Protein AF-W3RGP9-F1 (afdb_monomer)

Structure (mmCIF, N/CA/C/O backbone):
data_AF-W3RGP9-F1
#
_entry.id   AF-W3RGP9-F1
#
loop_
_atom_site.group_PDB
_atom_site.id
_atom_site.type_symbol
_atom_site.label_atom_id
_atom_site.label_alt_id
_atom_site.label_comp_id
_atom_site.label_asym_id
_atom_site.label_entity_id
_atom_site.label_seq_id
_atom_site.pdbx_PDB_ins_code
_atom_site.Cartn_x
_atom_site.Cartn_y
_atom_site.Cartn_z
_atom_site.occupancy
_atom_site.B_iso_or_equiv
_atom_site.auth_seq_id
_atom_site.auth_comp_id
_atom_site.auth_asym_id
_atom_site.auth_atom_id
_atom_site.pdbx_PDB_model_num
ATOM 1 N N . MET A 1 1 ? 27.540 3.849 -34.977 1.00 49.56 1 MET A N 1
ATOM 2 C CA . MET A 1 1 ? 27.180 3.141 -33.728 1.00 49.56 1 MET A CA 1
ATOM 3 C C . MET A 1 1 ? 25.710 3.394 -33.446 1.00 49.56 1 MET A C 1
ATOM 5 O O . MET A 1 1 ? 25.315 4.551 -33.411 1.00 49.56 1 MET A O 1
ATOM 9 N N . LYS A 1 2 ? 24.893 2.344 -33.327 1.00 69.38 2 LYS A N 1
ATOM 10 C CA . LYS A 1 2 ? 23.482 2.469 -32.936 1.00 69.38 2 LYS A CA 1
ATOM 11 C C . LYS A 1 2 ? 23.465 2.479 -31.405 1.00 69.38 2 LYS A C 1
ATOM 13 O O . LYS A 1 2 ? 23.876 1.494 -30.805 1.00 69.38 2 LYS A O 1
ATOM 18 N N . ILE A 1 3 ? 23.126 3.614 -30.799 1.00 78.25 3 ILE A N 1
ATOM 19 C CA . ILE A 1 3 ? 23.030 3.737 -29.338 1.00 78.25 3 ILE A CA 1
ATOM 20 C C . ILE A 1 3 ? 21.850 2.873 -28.887 1.00 78.25 3 ILE A C 1
ATOM 22 O O . ILE A 1 3 ? 20.771 2.974 -29.473 1.00 78.25 3 ILE A O 1
ATOM 26 N N . ASP A 1 4 ? 22.064 2.011 -27.893 1.00 82.25 4 ASP A N 1
ATOM 27 C CA . ASP A 1 4 ? 20.981 1.262 -27.255 1.00 82.25 4 ASP A CA 1
ATOM 28 C C . ASP A 1 4 ? 19.990 2.259 -26.620 1.00 82.25 4 ASP A C 1
ATOM 30 O O . ASP A 1 4 ? 20.394 3.049 -25.762 1.00 82.25 4 ASP A O 1
ATOM 34 N N . PRO A 1 5 ? 18.711 2.281 -27.040 1.00 88.75 5 PRO A N 1
ATOM 35 C CA . PRO A 1 5 ? 17.734 3.218 -26.500 1.00 88.75 5 PRO A CA 1
ATOM 36 C C . PRO A 1 5 ? 17.248 2.837 -25.094 1.00 88.75 5 PRO A C 1
ATOM 38 O O . PRO A 1 5 ? 16.614 3.662 -24.431 1.00 88.75 5 PRO A O 1
ATOM 41 N N . MET A 1 6 ? 17.511 1.611 -24.626 1.00 93.62 6 MET A N 1
ATOM 42 C CA . MET A 1 6 ? 16.924 1.071 -23.399 1.00 93.62 6 MET A CA 1
ATOM 43 C C . MET A 1 6 ? 17.166 1.922 -22.148 1.00 93.62 6 MET A C 1
ATOM 45 O O . MET A 1 6 ? 16.196 2.143 -21.421 1.00 93.62 6 MET A O 1
ATOM 49 N N . PRO A 1 7 ? 18.366 2.478 -21.885 1.00 93.62 7 PRO A N 1
ATOM 50 C CA . PRO A 1 7 ? 18.571 3.331 -20.715 1.00 93.62 7 PRO A CA 1
ATOM 51 C C . PRO A 1 7 ? 17.617 4.533 -20.672 1.00 93.62 7 PRO A C 1
ATOM 53 O O . PRO A 1 7 ? 16.982 4.791 -19.650 1.00 93.62 7 PRO A O 1
ATOM 56 N N . ALA A 1 8 ? 17.446 5.234 -21.797 1.00 93.94 8 ALA A N 1
ATOM 57 C CA . ALA A 1 8 ? 16.547 6.384 -21.882 1.00 93.94 8 ALA A CA 1
ATOM 58 C C . ALA A 1 8 ? 15.072 5.970 -21.742 1.00 93.94 8 ALA A C 1
ATOM 60 O O . ALA A 1 8 ? 14.286 6.653 -21.078 1.00 93.94 8 ALA A O 1
ATOM 61 N N . LEU A 1 9 ? 14.697 4.830 -22.329 1.00 95.12 9 LEU A N 1
ATOM 62 C CA . LEU A 1 9 ? 13.337 4.301 -22.242 1.00 95.12 9 LEU A CA 1
ATOM 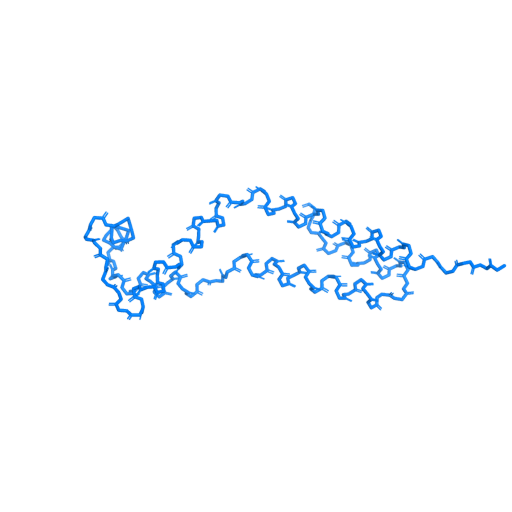63 C C . LEU A 1 9 ? 12.973 3.865 -20.816 1.00 95.12 9 LEU A C 1
ATOM 65 O O . LEU A 1 9 ? 11.870 4.176 -20.366 1.00 95.12 9 LEU A O 1
ATOM 69 N N . ARG A 1 10 ? 13.893 3.228 -20.077 1.00 96.00 10 ARG A N 1
ATOM 70 C CA . ARG A 1 10 ? 13.690 2.868 -18.662 1.00 96.00 10 ARG A CA 1
ATOM 71 C C . ARG A 1 10 ? 13.487 4.107 -17.795 1.00 96.00 10 ARG A C 1
ATOM 73 O O . ARG A 1 10 ? 12.530 4.153 -17.030 1.00 96.00 10 ARG A O 1
ATOM 80 N N . VAL A 1 11 ? 14.310 5.148 -17.968 1.00 96.25 11 VAL A N 1
ATOM 81 C CA . VAL A 1 11 ? 14.140 6.423 -17.243 1.00 96.25 11 VAL A CA 1
ATOM 82 C C . VAL A 1 11 ? 12.761 7.028 -17.515 1.00 96.25 11 VAL A C 1
ATOM 84 O O . VAL A 1 11 ? 12.052 7.402 -16.580 1.00 96.25 11 VAL A O 1
ATOM 87 N N . SER A 1 12 ? 12.343 7.079 -18.783 1.00 95.69 12 SER A N 1
ATOM 88 C CA . SER A 1 12 ? 11.020 7.594 -19.151 1.00 95.69 12 SER A CA 1
ATOM 89 C C . SER A 1 12 ? 9.881 6.770 -18.537 1.00 95.69 12 SER A C 1
ATOM 91 O O . SER A 1 12 ? 8.924 7.340 -18.012 1.00 95.69 12 SER A O 1
ATOM 93 N N . ALA A 1 13 ? 9.982 5.438 -18.557 1.00 95.25 13 ALA A N 1
ATOM 94 C CA . ALA A 1 13 ? 8.988 4.551 -17.957 1.00 95.25 13 ALA A CA 1
ATOM 95 C C . ALA A 1 13 ? 8.899 4.740 -16.433 1.00 95.25 13 ALA A C 1
ATOM 97 O O . ALA A 1 13 ? 7.797 4.885 -15.903 1.00 95.25 13 ALA A O 1
ATOM 98 N N . THR A 1 14 ? 10.039 4.837 -15.743 1.00 96.56 14 THR A N 1
ATOM 99 C CA . THR A 1 14 ? 10.112 5.108 -14.299 1.00 96.56 14 THR A CA 1
ATOM 100 C C . THR A 1 14 ? 9.416 6.416 -13.932 1.00 96.56 14 THR A C 1
ATOM 102 O O . THR A 1 14 ? 8.638 6.456 -12.978 1.00 96.56 14 THR A O 1
ATOM 105 N N . LEU A 1 15 ? 9.635 7.485 -14.707 1.00 96.56 15 LEU A N 1
ATOM 106 C CA . LEU A 1 15 ? 8.958 8.766 -14.484 1.00 96.56 15 LEU A CA 1
ATOM 107 C C . LEU A 1 15 ? 7.436 8.643 -14.621 1.00 96.56 15 LEU A C 1
ATOM 109 O O . LEU A 1 15 ? 6.713 9.197 -13.796 1.00 96.56 15 LEU A O 1
ATOM 113 N N . LYS A 1 16 ? 6.944 7.889 -15.613 1.00 95.44 16 LYS A N 1
ATOM 114 C CA . LYS A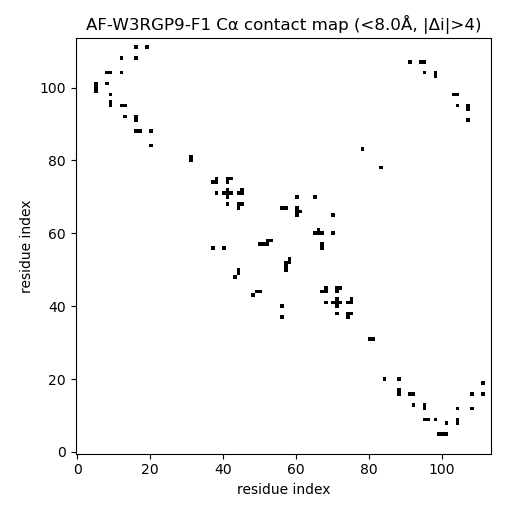 1 16 ? 5.502 7.661 -15.810 1.00 95.44 16 LYS A CA 1
ATOM 115 C C . LYS A 1 16 ? 4.873 6.885 -14.654 1.00 95.44 16 LYS A C 1
ATOM 117 O O . LYS A 1 16 ? 3.832 7.307 -14.160 1.00 95.44 16 LYS A O 1
ATOM 122 N N . ILE A 1 17 ? 5.512 5.800 -14.199 1.00 94.19 17 ILE A N 1
ATOM 123 C CA . ILE A 1 17 ? 5.059 5.042 -13.020 1.00 94.19 17 ILE A CA 1
ATOM 124 C C . ILE A 1 17 ? 4.995 5.969 -11.804 1.00 94.19 17 ILE A C 1
ATOM 126 O O . ILE A 1 17 ? 3.950 6.088 -11.172 1.00 94.19 17 ILE A O 1
ATOM 130 N N . ASN A 1 18 ? 6.081 6.680 -11.496 1.00 95.38 18 ASN A N 1
ATOM 131 C CA . ASN A 1 18 ? 6.116 7.552 -10.323 1.00 95.38 18 ASN A CA 1
ATOM 132 C C . ASN A 1 18 ? 5.057 8.661 -10.393 1.00 95.38 18 ASN A C 1
ATOM 134 O O . ASN A 1 18 ? 4.396 8.929 -9.394 1.00 95.38 18 ASN A O 1
ATOM 138 N N . ALA A 1 19 ? 4.858 9.277 -11.561 1.00 95.19 19 ALA A N 1
ATOM 139 C CA . ALA A 1 19 ? 3.837 10.303 -11.745 1.00 95.19 19 ALA A CA 1
ATOM 140 C C . ALA A 1 19 ? 2.421 9.767 -11.480 1.00 95.19 19 ALA A C 1
ATOM 142 O O . ALA A 1 19 ? 1.647 10.419 -10.777 1.00 95.19 19 ALA A O 1
ATOM 143 N N . ASP A 1 20 ? 2.091 8.577 -11.987 1.00 94.94 20 ASP A N 1
ATOM 144 C CA . ASP A 1 20 ? 0.771 7.977 -11.780 1.00 94.94 20 ASP A CA 1
ATOM 145 C C . ASP A 1 20 ? 0.514 7.631 -10.305 1.00 94.94 20 ASP A C 1
ATOM 147 O O . ASP A 1 20 ? -0.522 7.995 -9.748 1.00 94.94 20 ASP A O 1
ATOM 151 N N . PHE A 1 21 ? 1.483 7.006 -9.632 1.00 93.62 21 PHE A N 1
ATOM 152 C CA . PHE A 1 21 ? 1.353 6.673 -8.212 1.00 93.62 21 PHE A CA 1
ATOM 153 C C . PHE A 1 21 ? 1.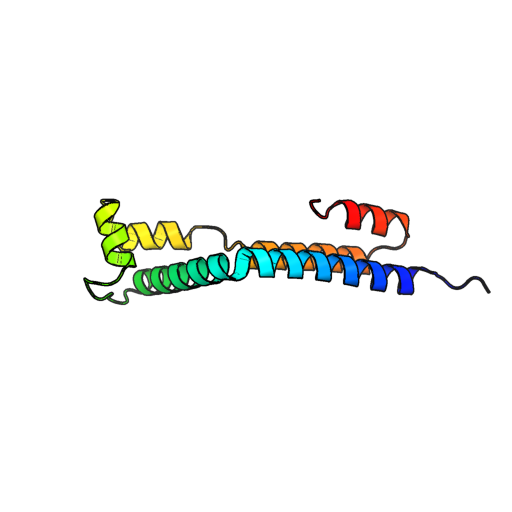286 7.918 -7.319 1.00 93.62 21 PHE A C 1
ATOM 155 O O . PHE A 1 21 ? 0.485 7.949 -6.383 1.00 93.62 21 PHE A O 1
ATOM 162 N N . ASN A 1 22 ? 2.054 8.966 -7.631 1.00 93.06 22 ASN A N 1
ATOM 163 C CA . ASN A 1 22 ? 1.997 10.237 -6.907 1.00 93.06 22 ASN A CA 1
ATOM 164 C C . ASN A 1 22 ? 0.639 10.926 -7.067 1.00 93.06 22 ASN A C 1
ATOM 166 O O . ASN A 1 22 ? 0.102 11.449 -6.091 1.00 93.06 22 ASN A O 1
ATOM 170 N N . ARG A 1 23 ? 0.063 10.899 -8.274 1.00 93.62 23 ARG A N 1
ATOM 171 C CA . ARG A 1 23 ? -1.281 11.426 -8.532 1.00 93.62 23 ARG A CA 1
ATOM 172 C C . ARG A 1 23 ? -2.338 10.678 -7.717 1.00 93.62 23 ARG A C 1
ATOM 174 O O . ARG A 1 23 ? -3.136 11.303 -7.033 1.00 93.62 23 ARG A O 1
ATOM 181 N N . ARG A 1 24 ? -2.316 9.344 -7.712 1.00 90.19 24 ARG A N 1
ATOM 182 C CA . ARG A 1 24 ? -3.254 8.552 -6.892 1.00 90.19 24 ARG A CA 1
ATOM 183 C C . ARG A 1 24 ? -3.100 8.847 -5.404 1.00 90.19 24 ARG A C 1
ATOM 185 O O . ARG A 1 24 ? -4.091 8.990 -4.697 1.00 90.19 24 ARG A O 1
ATOM 192 N N . ALA A 1 25 ? -1.859 8.941 -4.928 1.00 89.19 25 ALA A N 1
ATOM 193 C CA . ALA A 1 25 ? -1.583 9.241 -3.530 1.00 89.19 25 ALA A CA 1
ATOM 194 C C . ALA A 1 25 ? -2.101 10.631 -3.126 1.00 89.19 25 ALA A C 1
ATOM 196 O O . ALA A 1 25 ? -2.604 10.791 -2.015 1.00 89.19 25 ALA A O 1
ATOM 197 N N . SER A 1 26 ? -2.025 11.630 -4.014 1.00 90.69 26 SER A N 1
ATOM 198 C CA . SER A 1 26 ? -2.581 12.957 -3.731 1.00 90.69 26 SER A CA 1
ATOM 199 C C . SER A 1 26 ? -4.113 12.957 -3.719 1.00 90.69 26 SER A C 1
ATOM 201 O O . SER A 1 26 ? -4.707 13.605 -2.859 1.00 90.69 26 SER A O 1
ATOM 203 N N . GLU A 1 27 ? -4.758 12.172 -4.588 1.00 90.31 27 GLU A N 1
ATOM 204 C CA . GLU A 1 27 ? -6.218 11.995 -4.623 1.00 90.31 27 GLU A CA 1
ATOM 205 C C . GLU A 1 27 ? -6.769 11.324 -3.348 1.00 90.31 27 GLU A C 1
ATOM 207 O O . GLU A 1 27 ? -7.895 11.609 -2.929 1.00 90.31 27 GLU A O 1
ATOM 212 N N . THR A 1 28 ? -5.988 10.454 -2.694 1.00 88.31 28 THR A N 1
ATOM 213 C CA . THR A 1 28 ? -6.416 9.712 -1.492 1.00 88.31 28 THR A CA 1
ATOM 214 C C . THR A 1 28 ? -5.829 10.226 -0.179 1.00 88.31 28 THR A C 1
ATOM 216 O O . THR A 1 28 ? -6.174 9.692 0.874 1.00 88.31 28 THR A O 1
ATOM 219 N N . LEU A 1 29 ? -5.014 11.286 -0.190 1.00 87.94 29 LEU A N 1
ATOM 220 C CA . LEU A 1 29 ? -4.188 11.709 0.951 1.00 87.94 29 LEU A CA 1
ATOM 221 C C . LEU A 1 29 ? -4.959 11.852 2.277 1.00 87.94 29 LEU A C 1
ATOM 223 O O . LEU A 1 29 ? -4.536 11.343 3.316 1.00 87.94 29 LEU A O 1
ATOM 227 N N . HIS A 1 30 ? -6.116 12.521 2.258 1.00 87.69 30 HIS A N 1
ATOM 228 C CA . HIS A 1 30 ? -6.931 12.706 3.464 1.00 87.69 30 HIS A CA 1
ATOM 229 C C . HIS A 1 30 ? -7.507 11.389 3.998 1.00 87.69 30 HIS A C 1
ATOM 231 O O . HIS A 1 30 ? -7.576 11.192 5.214 1.00 87.69 30 HIS A O 1
ATOM 237 N N . ARG A 1 31 ? -7.912 10.486 3.095 1.00 88.25 31 ARG A N 1
ATOM 238 C CA . ARG A 1 31 ? -8.449 9.165 3.449 1.00 88.25 31 ARG A CA 1
ATOM 239 C C . ARG A 1 31 ? -7.351 8.282 4.022 1.00 88.25 31 ARG A C 1
ATOM 241 O O . ARG A 1 31 ? -7.552 7.690 5.076 1.00 88.25 31 ARG A O 1
ATOM 248 N N . ASP A 1 32 ? -6.187 8.278 3.386 1.00 88.62 32 ASP A N 1
ATOM 249 C CA . ASP A 1 32 ? -5.008 7.524 3.809 1.00 88.62 32 ASP A CA 1
ATOM 250 C C . ASP A 1 32 ? -4.584 7.922 5.228 1.00 88.62 32 ASP A C 1
ATOM 252 O O . ASP A 1 32 ? -4.403 7.073 6.098 1.00 88.62 32 ASP A O 1
ATOM 256 N N . HIS A 1 33 ? -4.533 9.223 5.512 1.00 88.44 33 HIS A N 1
ATOM 257 C CA . HIS A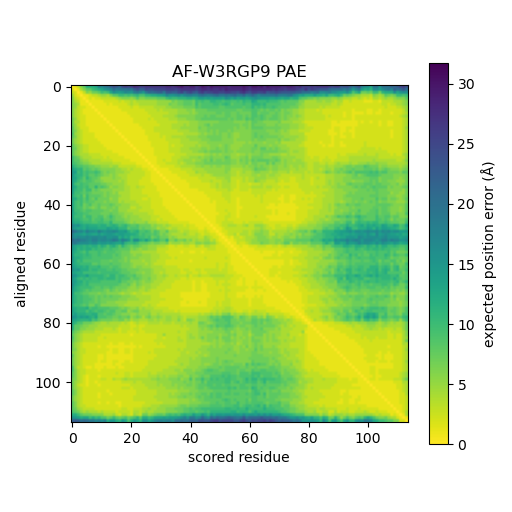 1 33 ? -4.214 9.718 6.847 1.00 88.44 33 HIS A CA 1
ATOM 258 C C . HIS A 1 33 ? -5.287 9.364 7.894 1.00 88.44 33 HIS A C 1
ATOM 260 O O . HIS A 1 33 ? -4.953 8.999 9.023 1.00 88.44 33 HIS A O 1
ATOM 266 N N . ALA A 1 34 ? -6.575 9.423 7.537 1.00 89.62 34 ALA A N 1
ATOM 267 C CA . ALA A 1 34 ? -7.655 9.002 8.429 1.00 89.62 34 ALA A CA 1
ATOM 268 C C . ALA A 1 34 ? -7.601 7.493 8.729 1.00 89.62 34 ALA A C 1
ATOM 270 O O . ALA A 1 34 ? -7.759 7.090 9.884 1.00 89.62 34 ALA A O 1
ATOM 271 N N . TYR A 1 35 ? -7.340 6.661 7.716 1.00 90.19 35 TYR A N 1
ATOM 272 C CA . TYR A 1 35 ? -7.183 5.218 7.885 1.00 90.19 35 TYR A CA 1
ATOM 273 C C . TYR A 1 35 ? -5.955 4.868 8.719 1.00 90.19 35 TYR A C 1
ATOM 275 O O . TYR A 1 35 ? -6.079 4.055 9.635 1.00 90.19 35 TYR A O 1
ATOM 283 N N . ARG A 1 36 ? -4.817 5.530 8.479 1.00 90.94 36 ARG A N 1
ATOM 284 C CA . ARG A 1 36 ? -3.601 5.355 9.280 1.00 90.94 36 ARG A CA 1
ATOM 285 C C . ARG A 1 36 ? -3.856 5.669 10.751 1.00 90.94 36 ARG A C 1
ATOM 287 O O . ARG A 1 36 ? -3.646 4.801 11.588 1.00 90.94 36 ARG A O 1
ATOM 294 N N . ARG A 1 37 ? -4.416 6.843 11.067 1.00 91.81 37 ARG A N 1
ATOM 295 C CA . ARG A 1 37 ? -4.766 7.205 12.455 1.00 91.81 37 ARG A CA 1
ATOM 296 C C . ARG A 1 37 ? -5.705 6.192 13.100 1.00 91.81 37 ARG A C 1
ATOM 298 O O . ARG A 1 37 ? -5.528 5.808 14.251 1.00 91.81 37 ARG A O 1
ATOM 305 N N . LYS A 1 38 ? -6.715 5.733 12.360 1.00 93.38 38 LYS A N 1
ATOM 306 C CA . LYS A 1 38 ? -7.663 4.735 12.863 1.00 93.38 38 LYS A CA 1
ATOM 307 C C . LYS A 1 38 ? -6.985 3.391 13.151 1.00 93.38 38 LYS A C 1
ATOM 309 O O . LYS A 1 38 ? -7.330 2.743 14.135 1.00 93.38 38 LYS A O 1
ATOM 314 N N . ARG A 1 39 ? -6.024 2.986 12.320 1.00 93.75 39 ARG A N 1
ATOM 315 C CA . ARG A 1 39 ? -5.203 1.785 12.518 1.00 93.75 39 ARG A CA 1
ATOM 316 C C . ARG A 1 39 ? -4.238 1.929 13.691 1.00 93.75 39 ARG A C 1
ATOM 318 O O . ARG A 1 39 ? -4.117 0.994 14.470 1.00 93.75 39 ARG A O 1
ATOM 325 N N . GLU A 1 40 ? -3.609 3.088 13.863 1.00 93.38 40 GLU A N 1
ATOM 326 C CA . GLU A 1 40 ? -2.759 3.390 15.023 1.00 93.38 40 GLU A CA 1
ATOM 327 C C . GLU A 1 40 ? -3.539 3.234 16.333 1.00 93.38 40 GLU A C 1
ATOM 329 O O . GLU A 1 40 ? -3.087 2.534 17.238 1.00 93.38 40 GLU A O 1
ATOM 334 N N . VAL A 1 41 ? -4.749 3.800 16.395 1.00 95.38 41 VAL A N 1
ATOM 335 C CA . VAL A 1 41 ? -5.654 3.651 17.545 1.00 95.38 41 VAL A CA 1
ATOM 336 C C . VAL A 1 41 ? -6.064 2.192 17.749 1.00 95.38 41 VAL A C 1
ATOM 338 O O . VAL A 1 41 ? -6.037 1.705 18.874 1.00 95.38 41 VAL A O 1
ATOM 341 N N . ALA A 1 42 ? -6.423 1.473 16.682 1.00 95.69 42 ALA A N 1
ATOM 342 C CA . ALA A 1 42 ? -6.752 0.052 16.780 1.00 95.69 42 ALA A CA 1
ATOM 343 C C . ALA A 1 42 ? -5.577 -0.760 17.354 1.00 95.69 42 ALA A C 1
ATOM 345 O O . ALA A 1 42 ? -5.755 -1.550 18.276 1.00 95.69 42 ALA A O 1
ATOM 346 N N . ASN A 1 43 ? -4.358 -0.511 16.876 1.00 94.81 43 ASN A N 1
ATOM 347 C CA . ASN A 1 43 ? -3.159 -1.176 17.376 1.00 94.81 43 ASN A CA 1
ATOM 348 C C . ASN A 1 43 ? -2.869 -0.826 18.845 1.00 94.81 43 ASN A C 1
ATOM 350 O O . ASN A 1 43 ? -2.434 -1.699 19.589 1.00 94.81 43 ASN A O 1
ATOM 354 N N . ALA A 1 44 ? -3.131 0.412 19.276 1.00 95.06 44 ALA A N 1
ATOM 355 C CA . ALA A 1 44 ? -3.033 0.814 20.681 1.00 95.06 44 ALA A CA 1
ATOM 356 C C . ALA A 1 44 ? -4.002 0.013 21.568 1.00 95.06 44 ALA A C 1
ATOM 358 O O . ALA A 1 44 ? -3.585 -0.580 22.562 1.00 95.06 44 ALA A O 1
ATOM 359 N N . VAL A 1 45 ? -5.268 -0.108 21.155 1.00 95.69 45 VAL A N 1
ATOM 360 C CA . VAL A 1 45 ? -6.270 -0.928 21.861 1.00 95.69 45 VAL A CA 1
ATOM 361 C C . VAL A 1 45 ? -5.838 -2.394 21.941 1.00 95.69 45 VAL A C 1
ATOM 363 O O . VAL A 1 45 ? -5.949 -3.003 23.001 1.00 95.69 45 VAL A O 1
ATOM 366 N N . LEU A 1 46 ? -5.297 -2.963 20.857 1.00 96.00 46 LEU A N 1
ATOM 367 C CA . LEU A 1 46 ? -4.804 -4.349 20.846 1.00 96.00 46 LEU A CA 1
ATOM 368 C C . LEU A 1 46 ? -3.592 -4.567 21.764 1.00 96.00 46 LEU A C 1
ATOM 370 O O . LEU A 1 46 ? -3.396 -5.676 22.255 1.00 96.00 46 LEU A O 1
ATOM 374 N N . ARG A 1 47 ? -2.799 -3.523 22.033 1.00 96.31 47 ARG A N 1
ATOM 375 C CA . ARG A 1 47 ? -1.730 -3.547 23.047 1.00 96.31 47 ARG A CA 1
ATOM 376 C C . ARG A 1 47 ? -2.244 -3.363 24.479 1.00 96.31 47 ARG A C 1
ATOM 378 O O . ARG A 1 47 ? -1.446 -3.408 25.410 1.00 96.31 47 ARG A O 1
ATOM 385 N N . GLY A 1 48 ? -3.549 -3.164 24.666 1.00 92.62 48 GLY A N 1
ATOM 386 C CA . GLY A 1 48 ? -4.167 -2.928 25.969 1.00 92.62 48 GLY A CA 1
ATOM 387 C C . GLY A 1 48 ? -4.138 -1.467 26.421 1.00 92.62 48 GLY A C 1
ATOM 388 O O . GLY A 1 48 ? -4.401 -1.196 27.592 1.00 92.62 48 GLY A O 1
ATOM 389 N N . GLU A 1 49 ? -3.827 -0.519 25.531 1.00 93.62 49 GLU A N 1
ATOM 390 C CA . GLU A 1 49 ? -3.908 0.905 25.859 1.00 93.62 49 GLU A CA 1
ATOM 391 C C . GLU A 1 49 ? -5.371 1.315 26.066 1.00 93.62 49 GLU A C 1
ATOM 393 O O . GLU A 1 49 ? -6.257 0.982 25.272 1.00 93.62 49 GLU A O 1
ATOM 398 N N . GLN A 1 50 ? -5.632 2.050 27.149 1.00 88.94 50 GLN A N 1
ATOM 399 C CA . GLN A 1 50 ? -6.973 2.544 27.434 1.00 88.94 50 GLN A CA 1
ATOM 400 C C . GLN A 1 50 ? -7.284 3.775 26.590 1.00 88.94 50 GLN A C 1
ATOM 402 O O . GLN A 1 50 ? -6.488 4.708 26.491 1.00 88.94 50 GLN A O 1
ATOM 407 N N . LEU A 1 51 ? -8.479 3.784 26.005 1.00 89.62 51 LEU A N 1
ATOM 408 C CA . LEU A 1 51 ? -9.020 4.957 25.337 1.00 89.62 51 LEU A CA 1
ATOM 409 C C . LEU A 1 51 ? -9.937 5.717 26.287 1.00 89.62 51 LEU A C 1
ATOM 411 O O . LEU A 1 51 ? -10.733 5.122 27.012 1.00 89.62 51 LEU A O 1
ATOM 415 N N . GLU A 1 52 ? -9.882 7.042 26.202 1.00 88.50 52 GLU A N 1
ATOM 416 C CA . GLU A 1 52 ? -10.876 7.912 26.821 1.00 88.50 52 GLU A CA 1
ATOM 417 C C . GLU A 1 52 ? -12.297 7.514 26.371 1.00 88.50 52 GLU A C 1
ATOM 419 O O . GLU A 1 52 ? -12.514 7.306 25.171 1.00 88.50 52 GLU A O 1
ATOM 424 N N . PRO A 1 53 ? -13.306 7.489 27.262 1.00 76.88 53 PRO A N 1
ATOM 425 C CA . PRO A 1 53 ? -14.677 7.114 26.894 1.00 76.88 53 PRO A CA 1
ATOM 426 C C . PRO A 1 53 ? -15.272 7.963 25.760 1.00 76.88 53 PRO A C 1
ATOM 428 O O . PRO A 1 53 ? -16.087 7.496 24.970 1.00 76.88 53 PRO A O 1
ATOM 431 N N . LYS A 1 54 ? -14.839 9.225 25.640 1.00 88.00 54 LYS A N 1
ATOM 432 C CA . LYS A 1 54 ? -15.290 10.158 24.590 1.00 88.00 54 LYS A CA 1
ATOM 433 C C . LYS A 1 54 ? -14.528 10.010 23.268 1.00 88.00 54 LYS A C 1
ATOM 435 O O . LYS A 1 54 ? -14.812 10.744 22.317 1.00 88.00 54 LYS A O 1
ATOM 440 N N . HIS A 1 55 ? -13.562 9.097 23.187 1.00 93.75 55 HIS A N 1
ATOM 441 C CA . HIS A 1 55 ? -12.771 8.886 21.985 1.00 93.75 55 HIS A CA 1
ATOM 442 C C . HIS A 1 55 ? -13.661 8.414 20.824 1.00 93.75 55 HIS A C 1
ATOM 444 O O . HIS A 1 55 ? -14.532 7.559 20.983 1.00 93.75 55 HIS A O 1
ATOM 450 N N . ALA A 1 56 ? -13.443 8.955 19.621 1.00 93.31 56 ALA A N 1
ATOM 451 C CA . ALA A 1 56 ? -14.287 8.660 18.458 1.00 93.31 56 ALA A CA 1
ATOM 452 C C . ALA A 1 56 ? -14.336 7.159 18.111 1.00 93.31 56 ALA A C 1
ATOM 454 O O . ALA A 1 56 ? -15.380 6.662 17.704 1.00 93.31 56 ALA A O 1
ATOM 455 N N . PHE A 1 57 ? -13.232 6.440 18.333 1.00 94.56 57 PHE A N 1
ATOM 456 C CA . PHE A 1 57 ? -13.146 4.991 18.125 1.00 94.56 57 PHE A CA 1
ATOM 457 C C . PHE A 1 57 ? -14.019 4.190 19.107 1.00 94.56 57 PHE A C 1
ATOM 459 O O . PHE A 1 57 ? -14.635 3.208 18.708 1.00 94.56 57 PHE A O 1
ATOM 466 N N . ALA A 1 58 ? -14.127 4.637 20.365 1.00 93.62 58 ALA A N 1
ATOM 467 C CA . ALA A 1 58 ? -14.989 4.007 21.367 1.00 93.62 58 ALA A CA 1
ATOM 468 C C . ALA A 1 58 ? -16.471 4.187 21.029 1.00 93.62 58 ALA A C 1
ATOM 470 O O . ALA A 1 58 ? -17.218 3.211 21.006 1.00 93.62 58 ALA A O 1
ATOM 471 N N . ARG A 1 59 ? -16.864 5.403 20.632 1.00 93.94 59 ARG A N 1
ATOM 472 C CA . ARG A 1 59 ? -18.224 5.671 20.138 1.00 93.94 59 ARG A CA 1
ATOM 473 C C . ARG A 1 59 ? -18.565 4.847 18.901 1.00 93.94 59 ARG A C 1
ATOM 475 O O . ARG A 1 59 ? -19.699 4.421 18.733 1.00 93.94 59 ARG A O 1
ATOM 482 N N . GLU A 1 60 ? -17.598 4.619 18.015 1.00 94.62 60 GLU A N 1
ATOM 483 C CA . GLU A 1 60 ? -17.817 3.773 16.844 1.00 94.62 60 GLU A CA 1
ATOM 484 C C . GLU A 1 60 ? -18.073 2.307 17.215 1.00 94.62 60 GLU A C 1
ATOM 486 O O . GLU A 1 60 ? -18.941 1.685 16.606 1.00 94.62 60 GLU A O 1
ATOM 491 N N . ALA A 1 61 ? -17.355 1.764 18.201 1.00 94.62 61 ALA A N 1
ATOM 492 C CA . ALA A 1 61 ? -17.598 0.409 18.697 1.00 94.62 61 ALA A CA 1
ATOM 493 C C . ALA A 1 61 ? -19.005 0.290 19.308 1.00 94.62 61 ALA A C 1
ATOM 495 O O . ALA A 1 61 ? -19.754 -0.617 18.948 1.00 94.62 61 ALA A O 1
ATOM 496 N N . GLU A 1 62 ? -19.398 1.273 20.123 1.00 94.19 62 GLU A N 1
ATOM 497 C CA . GLU A 1 62 ? -20.732 1.370 20.726 1.00 94.19 62 GLU A CA 1
ATOM 498 C C . GLU A 1 62 ? -21.845 1.438 19.668 1.00 94.19 62 GLU A C 1
ATOM 500 O O . GLU A 1 62 ? -22.766 0.626 19.693 1.00 94.19 62 GLU A O 1
ATOM 505 N N . MET A 1 63 ? -21.729 2.329 18.676 1.00 94.94 63 MET A N 1
ATOM 506 C CA . MET A 1 63 ? -22.703 2.443 17.578 1.00 94.94 63 MET A CA 1
ATOM 507 C C . MET A 1 63 ? -22.834 1.156 16.754 1.00 94.94 63 MET A C 1
ATOM 509 O O . MET A 1 63 ? -23.882 0.902 16.164 1.00 94.94 63 MET A O 1
ATOM 513 N N . ARG A 1 64 ? -21.764 0.359 16.675 1.00 95.06 64 ARG A N 1
ATOM 514 C CA . ARG A 1 64 ? -21.741 -0.929 15.970 1.00 95.06 64 ARG A CA 1
ATOM 515 C C . ARG A 1 64 ? -22.162 -2.105 16.854 1.00 95.06 64 ARG A C 1
ATOM 517 O O . ARG A 1 64 ? -22.262 -3.211 16.333 1.00 95.06 64 ARG A O 1
ATOM 524 N N . GLY A 1 65 ? -22.384 -1.893 18.153 1.00 96.25 65 GLY A N 1
ATOM 525 C CA . GLY A 1 65 ? -22.727 -2.950 19.106 1.00 96.25 65 GLY A CA 1
ATOM 526 C C . GLY A 1 65 ? -21.622 -3.994 19.301 1.00 96.25 65 GLY A C 1
ATOM 527 O O . GLY A 1 65 ? -21.928 -5.151 19.571 1.00 96.25 65 GLY A O 1
ATOM 528 N N . VAL A 1 66 ? -20.352 -3.613 19.132 1.00 96.56 66 VAL A N 1
ATOM 529 C CA . VAL A 1 66 ? -19.187 -4.506 19.285 1.00 96.56 66 VAL A CA 1
ATOM 530 C C . VAL A 1 66 ? -18.254 -4.001 20.379 1.00 96.56 66 VAL A C 1
ATOM 532 O O . VAL A 1 66 ? -18.301 -2.828 20.756 1.00 96.56 66 VAL A O 1
ATOM 535 N N . THR A 1 67 ? -17.369 -4.862 20.884 1.00 95.25 67 THR A N 1
ATOM 536 C CA . THR A 1 67 ? -16.357 -4.411 21.844 1.00 95.25 67 THR A CA 1
ATOM 537 C C . THR A 1 67 ? -15.284 -3.561 21.157 1.00 95.25 67 THR A C 1
ATOM 539 O O . THR A 1 67 ? -15.057 -3.640 19.945 1.00 95.25 67 THR A O 1
ATOM 542 N N . LEU A 1 68 ? -14.576 -2.751 21.950 1.00 94.69 68 LEU A N 1
ATOM 543 C CA . LEU A 1 68 ? -13.404 -2.002 21.487 1.00 94.69 68 LEU A CA 1
ATOM 544 C C . LEU A 1 68 ? -12.340 -2.917 20.864 1.00 94.69 68 LEU A C 1
ATOM 546 O O . LEU A 1 68 ? -11.753 -2.563 19.842 1.00 94.69 68 LEU A O 1
ATOM 550 N N . ILE A 1 69 ? -12.120 -4.088 21.467 1.00 95.88 69 ILE A N 1
ATOM 551 C CA . ILE A 1 69 ? -11.142 -5.080 21.010 1.00 95.88 69 ILE A CA 1
ATOM 552 C C . ILE A 1 69 ? -11.581 -5.683 19.672 1.00 95.88 69 ILE A C 1
ATOM 554 O O . ILE A 1 69 ? -10.765 -5.766 18.755 1.00 95.88 69 ILE A O 1
ATOM 558 N N . ASP A 1 70 ? -12.864 -6.018 19.512 1.00 96.62 70 ASP A N 1
ATOM 559 C CA . ASP A 1 70 ? -13.386 -6.566 18.254 1.00 96.62 70 ASP A CA 1
ATOM 560 C C . ASP A 1 70 ? -13.265 -5.555 17.111 1.00 96.62 70 ASP A C 1
ATOM 562 O O . ASP A 1 70 ? -12.797 -5.888 16.019 1.00 96.62 70 ASP A O 1
ATOM 566 N N . LEU A 1 71 ? -13.626 -4.289 17.357 1.00 96.31 71 LEU A N 1
ATOM 567 C CA . LEU A 1 71 ? -13.456 -3.236 16.355 1.00 96.31 71 LEU A CA 1
ATOM 568 C C . LEU A 1 71 ? -11.977 -3.044 15.998 1.00 96.31 71 LEU A C 1
ATOM 570 O O . LEU A 1 71 ? -11.647 -2.874 14.822 1.00 96.31 71 LEU A O 1
ATOM 574 N N . ALA A 1 72 ? -11.089 -3.077 16.992 1.00 96.19 72 ALA A N 1
ATOM 575 C CA . ALA A 1 72 ? -9.654 -2.965 16.779 1.00 96.19 72 ALA A CA 1
ATOM 576 C C . ALA A 1 72 ? -9.108 -4.121 15.932 1.00 96.19 72 ALA A C 1
ATOM 578 O O . ALA A 1 72 ? -8.398 -3.868 14.958 1.00 96.19 72 ALA A O 1
ATOM 579 N N . ALA A 1 73 ? -9.514 -5.360 16.213 1.00 96.12 73 ALA A N 1
ATOM 580 C CA . ALA A 1 73 ? -9.155 -6.529 15.415 1.00 96.12 73 ALA A CA 1
A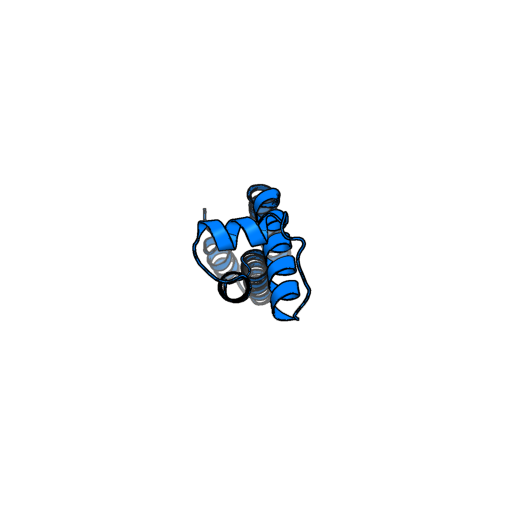TOM 581 C C . ALA A 1 73 ? -9.650 -6.403 13.965 1.00 96.12 73 ALA A C 1
ATOM 583 O O . ALA A 1 73 ? -8.877 -6.611 13.031 1.00 96.12 73 ALA A O 1
ATOM 584 N N . ILE A 1 74 ? -10.898 -5.966 13.754 1.00 95.06 74 ILE A N 1
ATOM 585 C CA . ILE A 1 74 ? -11.459 -5.734 12.411 1.00 95.06 74 ILE A CA 1
ATOM 586 C C . ILE A 1 74 ? -10.663 -4.668 11.652 1.00 95.06 74 ILE A C 1
ATOM 588 O O . ILE A 1 74 ? -10.426 -4.802 10.453 1.00 95.06 74 ILE A O 1
ATOM 592 N N . VAL A 1 75 ? -10.277 -3.577 12.314 1.00 94.25 75 VAL A N 1
ATOM 593 C CA . VAL A 1 75 ? -9.516 -2.491 11.681 1.00 94.25 75 VAL A CA 1
ATOM 594 C C . VAL A 1 75 ? -8.083 -2.920 11.372 1.00 94.25 75 VAL A C 1
ATOM 596 O O . VAL A 1 75 ? -7.587 -2.600 10.288 1.00 94.25 75 VAL A O 1
ATOM 599 N N . ALA A 1 76 ? -7.431 -3.638 12.287 1.00 92.19 76 ALA A N 1
ATOM 600 C CA . ALA A 1 76 ? -6.068 -4.133 12.120 1.00 92.19 76 ALA A CA 1
ATOM 601 C C . ALA A 1 76 ? -5.977 -5.209 11.026 1.00 92.19 76 ALA A C 1
ATOM 603 O O . ALA A 1 76 ? -5.030 -5.197 10.247 1.00 92.19 76 ALA A O 1
ATOM 604 N N . ALA A 1 77 ? -6.995 -6.067 10.899 1.00 91.38 77 ALA A N 1
ATOM 605 C CA . ALA A 1 77 ? -7.049 -7.129 9.893 1.00 91.38 77 ALA A CA 1
ATOM 606 C C . ALA A 1 77 ? -7.237 -6.627 8.451 1.00 91.38 77 ALA A C 1
ATOM 608 O O . ALA A 1 77 ? -7.030 -7.385 7.506 1.00 91.38 77 ALA A O 1
ATOM 609 N N . LYS A 1 78 ? -7.647 -5.367 8.248 1.00 87.19 78 LYS A 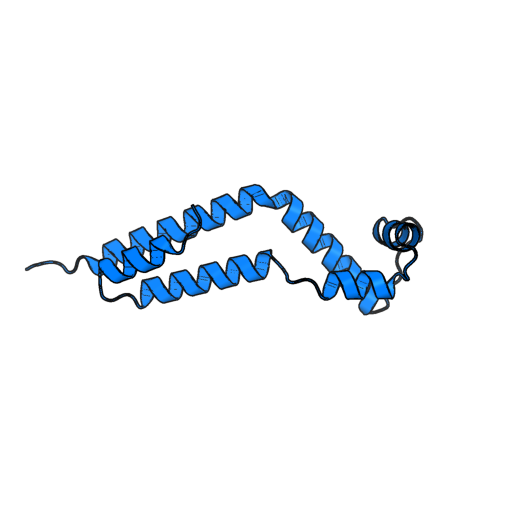N 1
ATOM 610 C CA . LYS A 1 78 ? -7.758 -4.813 6.891 1.00 87.19 78 LYS A CA 1
ATOM 611 C C . LYS A 1 78 ? -6.376 -4.756 6.219 1.00 87.19 78 LYS A C 1
ATOM 613 O O . LYS A 1 78 ? -5.371 -4.575 6.907 1.00 87.19 78 LYS A O 1
ATOM 618 N N . PRO A 1 79 ? -6.284 -4.854 4.894 1.00 82.50 79 PRO A N 1
ATOM 619 C CA . PRO A 1 79 ? -5.038 -4.531 4.220 1.00 82.50 79 PRO A CA 1
ATOM 620 C C . PRO A 1 79 ? -4.712 -3.039 4.361 1.00 82.50 79 PRO A C 1
ATOM 622 O O . PRO A 1 79 ? -5.620 -2.203 4.433 1.00 82.50 79 PRO A O 1
ATOM 625 N N . ASP A 1 80 ? -3.423 -2.704 4.442 1.00 85.69 80 ASP A N 1
ATOM 626 C CA . ASP A 1 80 ? -2.988 -1.310 4.375 1.00 85.69 80 ASP A CA 1
ATOM 627 C C . ASP A 1 80 ? -2.869 -0.900 2.905 1.00 85.69 80 ASP A C 1
ATOM 629 O O . ASP A 1 80 ? -1.909 -1.242 2.219 1.00 85.69 80 ASP A O 1
ATOM 633 N N . ALA A 1 81 ? -3.869 -0.166 2.417 1.00 84.31 81 ALA A N 1
ATOM 634 C CA . ALA A 1 81 ? -3.926 0.276 1.027 1.00 84.31 81 ALA A CA 1
ATOM 635 C C . ALA A 1 81 ? -2.736 1.172 0.626 1.00 84.31 81 ALA A C 1
ATOM 637 O O . ALA A 1 81 ? -2.426 1.281 -0.562 1.00 84.31 81 ALA A O 1
ATOM 638 N N . ILE A 1 82 ? -2.073 1.829 1.588 1.00 87.31 82 ILE A N 1
ATOM 639 C CA . ILE A 1 82 ? -0.864 2.618 1.327 1.00 87.31 82 ILE A CA 1
ATOM 640 C C . ILE A 1 82 ? 0.296 1.668 1.034 1.00 87.31 82 ILE A C 1
ATOM 642 O O . ILE A 1 82 ? 0.983 1.850 0.027 1.00 87.31 82 ILE A O 1
ATOM 646 N N . ASP A 1 83 ? 0.475 0.648 1.874 1.00 87.25 83 ASP A N 1
ATOM 647 C CA . ASP A 1 83 ? 1.542 -0.341 1.712 1.00 87.25 83 ASP A CA 1
ATOM 648 C C . ASP A 1 83 ? 1.323 -1.193 0.459 1.00 87.25 83 ASP A C 1
ATOM 650 O O . ASP A 1 83 ? 2.266 -1.424 -0.290 1.00 87.25 83 ASP A O 1
ATOM 654 N N . GLU A 1 84 ? 0.084 -1.595 0.159 1.00 89.75 84 GLU A N 1
ATOM 655 C CA . GLU A 1 84 ? -0.253 -2.310 -1.080 1.00 89.75 84 GLU A CA 1
ATOM 656 C C . GLU A 1 84 ? 0.080 -1.480 -2.324 1.00 89.75 84 GLU A C 1
ATOM 658 O O . GLU A 1 84 ? 0.652 -1.983 -3.295 1.00 89.75 84 GLU A O 1
ATOM 663 N N . ARG A 1 85 ? -0.258 -0.186 -2.299 1.00 91.25 85 ARG A N 1
ATOM 664 C CA . ARG A 1 85 ? 0.049 0.735 -3.394 1.00 91.25 85 ARG A CA 1
ATOM 665 C C . ARG A 1 85 ? 1.557 0.904 -3.559 1.00 91.25 85 ARG A C 1
ATOM 667 O O . ARG A 1 85 ? 2.044 0.881 -4.687 1.00 91.25 85 ARG A O 1
ATOM 674 N N . GLU A 1 86 ? 2.302 1.052 -2.469 1.00 92.75 86 GLU A N 1
ATOM 675 C CA . GLU A 1 86 ? 3.759 1.177 -2.531 1.00 92.75 86 GLU A CA 1
ATOM 676 C C . GLU A 1 86 ? 4.430 -0.124 -2.987 1.00 92.75 86 GLU A C 1
ATOM 678 O O . GLU A 1 86 ? 5.283 -0.086 -3.873 1.00 92.75 86 GLU A O 1
ATOM 683 N N . ALA A 1 87 ? 3.995 -1.278 -2.479 1.00 93.00 87 ALA A N 1
ATOM 684 C CA . ALA A 1 87 ? 4.465 -2.585 -2.931 1.00 93.00 87 ALA A CA 1
ATOM 685 C C . ALA A 1 87 ? 4.249 -2.745 -4.439 1.00 93.00 87 ALA A C 1
ATOM 687 O O . ALA A 1 87 ? 5.180 -3.075 -5.177 1.00 93.00 87 ALA A O 1
ATOM 688 N N . ARG A 1 88 ? 3.057 -2.388 -4.931 1.00 93.81 88 ARG A N 1
ATOM 689 C CA . ARG A 1 88 ? 2.756 -2.430 -6.362 1.00 93.81 88 ARG A CA 1
ATOM 690 C C . ARG A 1 88 ? 3.634 -1.483 -7.180 1.00 93.81 88 ARG A C 1
ATOM 692 O O . ARG A 1 88 ? 4.035 -1.833 -8.290 1.00 93.81 88 ARG A O 1
ATOM 699 N N . ARG A 1 89 ? 3.945 -0.291 -6.662 1.00 95.12 89 ARG A N 1
ATOM 700 C CA . ARG A 1 89 ? 4.878 0.640 -7.314 1.00 95.12 89 ARG A CA 1
ATOM 701 C C . ARG A 1 89 ? 6.259 0.005 -7.455 1.00 95.12 89 ARG A C 1
ATOM 703 O O . ARG A 1 89 ? 6.820 0.023 -8.547 1.00 95.12 89 ARG A O 1
ATOM 710 N N . GLN A 1 90 ? 6.779 -0.586 -6.381 1.00 96.19 90 GLN A N 1
ATOM 711 C CA . GLN A 1 90 ? 8.095 -1.229 -6.366 1.00 96.19 90 GLN A CA 1
ATOM 712 C C . GLN A 1 90 ? 8.171 -2.419 -7.323 1.00 96.19 90 GLN A C 1
ATOM 714 O O . GLN A 1 90 ? 9.127 -2.520 -8.088 1.00 96.19 90 GLN A O 1
ATOM 719 N N . GLU A 1 91 ? 7.140 -3.265 -7.366 1.00 96.69 91 GLU A N 1
ATOM 720 C CA . GLU A 1 91 ? 7.047 -4.361 -8.339 1.00 96.69 91 GLU A CA 1
ATOM 721 C C . GLU A 1 91 ? 7.199 -3.868 -9.785 1.00 96.69 91 GLU A C 1
ATOM 723 O O . GLU A 1 91 ? 7.923 -4.465 -10.583 1.00 96.69 91 GLU A O 1
ATOM 728 N N . LEU A 1 92 ? 6.526 -2.767 -10.135 1.00 96.44 92 LEU A N 1
ATOM 729 C CA . LEU A 1 92 ? 6.585 -2.204 -11.485 1.00 96.44 92 LEU A CA 1
ATOM 730 C C . LEU A 1 92 ? 7.944 -1.560 -11.782 1.00 96.44 92 LEU A C 1
ATOM 732 O O . LEU A 1 92 ? 8.422 -1.665 -12.910 1.00 96.44 92 LEU A O 1
ATOM 736 N N . LEU A 1 93 ? 8.583 -0.932 -10.793 1.00 96.75 93 LEU A N 1
ATOM 737 C CA . LEU A 1 93 ? 9.928 -0.372 -10.945 1.00 96.75 93 LEU A CA 1
ATOM 738 C C . LEU A 1 93 ? 10.986 -1.462 -11.144 1.00 96.75 93 LEU A C 1
ATOM 740 O O . LEU A 1 93 ? 11.826 -1.329 -12.031 1.00 96.75 93 LEU A O 1
ATOM 744 N N . ILE A 1 94 ? 10.902 -2.560 -10.389 1.00 97.50 94 ILE A N 1
ATOM 745 C CA . ILE A 1 94 ? 11.767 -3.733 -10.573 1.00 97.50 94 ILE A CA 1
ATOM 746 C C . ILE A 1 94 ? 11.563 -4.324 -11.972 1.00 97.50 94 ILE A C 1
ATOM 748 O O . ILE A 1 94 ? 12.533 -4.619 -12.666 1.00 97.50 94 ILE A O 1
ATOM 752 N N . ALA A 1 95 ? 10.313 -4.437 -12.430 1.00 96.38 95 ALA A N 1
ATOM 753 C CA . ALA A 1 95 ? 10.025 -4.922 -13.776 1.00 96.38 95 ALA A CA 1
ATOM 754 C C . ALA A 1 95 ? 10.611 -4.009 -14.872 1.00 96.38 95 ALA A C 1
ATOM 756 O O . ALA A 1 95 ? 11.083 -4.512 -15.889 1.00 96.38 95 ALA A O 1
ATOM 757 N N . ILE A 1 96 ? 10.605 -2.682 -14.682 1.00 95.50 96 ILE A N 1
ATOM 758 C CA . ILE A 1 96 ? 11.227 -1.727 -15.620 1.00 95.50 96 ILE A CA 1
ATOM 759 C C . ILE A 1 96 ? 12.742 -1.910 -15.671 1.00 95.50 96 ILE A C 1
ATOM 761 O O . ILE A 1 96 ? 13.317 -1.880 -16.760 1.00 95.50 96 ILE A O 1
ATOM 765 N N . ASP A 1 97 ? 13.382 -2.091 -14.517 1.00 95.25 97 ASP A N 1
ATOM 766 C CA . ASP A 1 97 ? 14.829 -2.302 -14.434 1.00 95.25 97 ASP A CA 1
ATOM 767 C C . ASP A 1 97 ? 15.253 -3.581 -15.174 1.00 95.25 97 ASP A C 1
ATOM 769 O O . ASP A 1 97 ? 16.219 -3.583 -15.938 1.00 95.25 97 ASP A O 1
ATOM 773 N N . GLN A 1 98 ? 14.448 -4.637 -15.039 1.00 95.81 98 GLN A N 1
ATOM 774 C CA . GLN A 1 98 ? 14.675 -5.937 -15.673 1.00 95.81 98 GLN A CA 1
ATOM 775 C C . GLN A 1 98 ? 14.284 -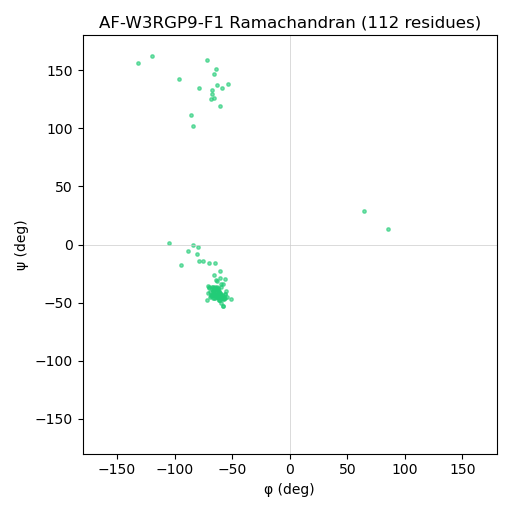5.996 -17.158 1.00 95.81 98 GLN A C 1
ATOM 777 O O . GLN A 1 98 ? 14.685 -6.935 -17.845 1.00 95.81 98 GLN A O 1
ATOM 782 N N . ALA A 1 99 ? 13.526 -5.025 -17.678 1.00 96.00 99 ALA A N 1
ATOM 783 C CA . ALA A 1 99 ? 13.079 -5.037 -19.069 1.00 96.00 99 ALA A CA 1
ATOM 784 C C . ALA A 1 99 ? 14.268 -4.894 -20.031 1.00 96.00 99 ALA A C 1
ATOM 786 O O . ALA A 1 99 ? 15.041 -3.934 -19.951 1.00 96.00 99 ALA A O 1
ATOM 787 N N . ALA A 1 100 ? 14.395 -5.822 -20.973 1.00 94.81 100 ALA A N 1
ATOM 788 C CA . ALA A 1 100 ? 15.425 -5.869 -22.002 1.00 94.81 100 ALA A CA 1
ATOM 789 C C . ALA A 1 100 ? 14.975 -5.225 -23.320 1.00 94.81 100 ALA A C 1
ATOM 791 O O . ALA A 1 100 ? 15.820 -4.889 -24.149 1.00 94.81 100 ALA A O 1
ATOM 792 N N . THR A 1 101 ? 13.667 -5.029 -23.517 1.00 95.50 101 THR A N 1
ATOM 793 C CA . THR A 1 101 ? 13.124 -4.510 -24.781 1.00 95.50 101 THR A CA 1
ATOM 794 C C . THR A 1 101 ? 12.122 -3.360 -24.601 1.00 95.50 101 THR A C 1
ATOM 796 O O . THR A 1 101 ? 11.472 -3.241 -23.557 1.00 95.50 101 THR A O 1
ATOM 799 N N . PRO A 1 102 ? 11.937 -2.510 -25.633 1.00 95.12 102 PRO A N 1
ATOM 800 C CA . PRO A 1 102 ? 10.891 -1.488 -25.625 1.00 95.12 102 PRO A CA 1
ATOM 801 C C . PRO A 1 102 ? 9.474 -2.066 -25.479 1.00 95.12 102 PRO A C 1
ATOM 803 O O . PRO A 1 102 ? 8.626 -1.452 -24.832 1.00 95.12 102 PRO A O 1
ATOM 806 N N . ASP A 1 103 ? 9.221 -3.249 -26.044 1.00 95.50 103 ASP A N 1
ATOM 807 C CA . ASP A 1 103 ? 7.910 -3.904 -25.991 1.00 95.50 103 ASP A CA 1
ATOM 808 C C . ASP A 1 103 ? 7.573 -4.400 -24.580 1.00 95.50 103 ASP A C 1
ATOM 810 O O . ASP A 1 103 ? 6.435 -4.257 -24.125 1.00 95.50 103 ASP A O 1
ATOM 814 N N . GLU A 1 104 ? 8.564 -4.904 -23.841 1.00 96.00 104 GLU A N 1
ATOM 815 C CA . GLU A 1 104 ? 8.412 -5.250 -22.424 1.00 96.00 104 GLU A CA 1
ATOM 816 C C . GLU A 1 104 ? 8.077 -4.017 -21.580 1.00 96.00 104 GLU A C 1
ATOM 818 O O . GLU A 1 104 ? 7.152 -4.061 -20.766 1.00 96.00 104 GLU A O 1
ATOM 823 N N . LEU A 1 105 ? 8.750 -2.885 -21.820 1.00 94.75 105 LEU A N 1
ATOM 824 C CA . LEU A 1 105 ? 8.420 -1.620 -21.154 1.00 94.75 105 LEU A CA 1
ATOM 825 C C . LEU A 1 105 ? 6.989 -1.173 -21.470 1.00 94.75 105 LEU A C 1
ATOM 827 O O . LEU A 1 105 ? 6.252 -0.768 -20.568 1.00 94.75 105 LEU A O 1
ATOM 831 N N . ALA A 1 106 ? 6.559 -1.282 -22.729 1.00 94.69 106 ALA A N 1
ATOM 832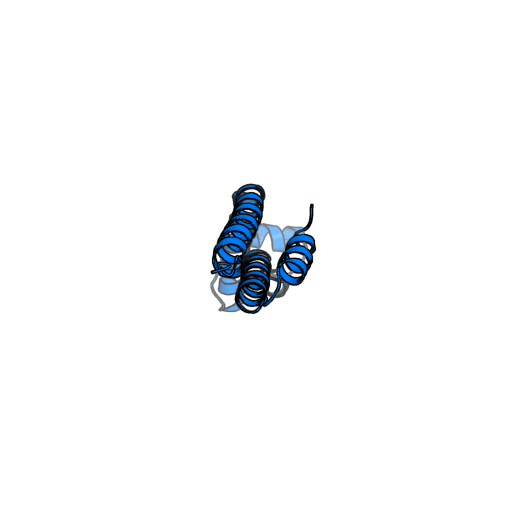 C CA . ALA A 1 106 ? 5.187 -0.974 -23.116 1.00 94.69 106 ALA A CA 1
ATOM 833 C C . ALA A 1 106 ? 4.175 -1.904 -22.421 1.00 94.69 106 ALA A C 1
ATOM 835 O O . ALA A 1 106 ? 3.125 -1.442 -21.970 1.00 94.69 106 ALA A O 1
ATOM 836 N N . ALA A 1 107 ? 4.486 -3.195 -22.288 1.00 95.56 107 ALA A N 1
ATOM 837 C CA . ALA A 1 107 ? 3.653 -4.157 -21.572 1.00 95.56 107 ALA A CA 1
ATOM 838 C C . ALA A 1 107 ? 3.558 -3.849 -20.069 1.00 95.56 107 ALA A C 1
ATOM 840 O O . ALA A 1 107 ? 2.481 -3.986 -19.489 1.00 95.56 107 ALA A O 1
ATOM 841 N N . ILE A 1 108 ? 4.644 -3.394 -19.437 1.00 94.88 108 ILE A N 1
ATOM 842 C CA . ILE A 1 108 ? 4.641 -2.967 -18.031 1.00 94.88 108 ILE A CA 1
ATOM 843 C C . ILE A 1 108 ? 3.787 -1.710 -17.851 1.00 94.88 108 ILE A C 1
ATOM 845 O O . ILE A 1 108 ? 2.943 -1.674 -16.958 1.00 94.88 108 ILE A O 1
ATOM 849 N N . LEU A 1 109 ? 3.937 -0.708 -18.723 1.00 94.19 109 LEU A N 1
ATOM 850 C CA . LEU A 1 109 ? 3.160 0.534 -18.647 1.00 94.19 109 LEU A CA 1
ATOM 851 C C . LEU A 1 109 ? 1.653 0.307 -18.834 1.00 94.19 109 LEU A C 1
A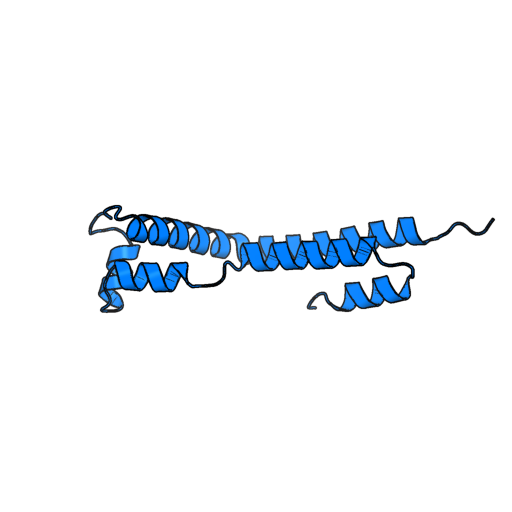TOM 853 O O . LEU A 1 109 ? 0.857 0.999 -18.207 1.00 94.19 109 LEU A O 1
ATOM 857 N N . LYS A 1 110 ? 1.244 -0.699 -19.618 1.00 94.19 110 LYS A N 1
ATOM 858 C CA . LYS A 1 110 ? -0.168 -1.110 -19.751 1.00 94.19 110 LYS A CA 1
ATOM 859 C C . LYS A 1 110 ? -0.776 -1.674 -18.461 1.00 94.19 110 LYS A C 1
ATOM 861 O O . LYS A 1 110 ? -1.993 -1.794 -18.380 1.00 94.19 110 LYS A O 1
ATOM 866 N N . LYS A 1 111 ? 0.041 -2.042 -17.465 1.00 90.19 111 LYS A N 1
ATOM 867 C CA . LYS A 1 111 ? -0.435 -2.506 -16.150 1.00 90.19 111 LYS A CA 1
ATOM 868 C C . LYS A 1 111 ? -0.830 -1.355 -15.224 1.00 90.19 111 LYS A C 1
ATOM 870 O O . LYS A 1 111 ? -1.355 -1.630 -14.146 1.00 90.19 111 LYS A O 1
ATOM 875 N N . LEU A 1 112 ? -0.568 -0.102 -15.607 1.00 85.38 112 LEU A N 1
ATOM 876 C CA . LEU A 1 112 ? -1.146 1.051 -14.929 1.00 85.38 112 LEU A CA 1
ATOM 877 C C . LEU A 1 112 ? -2.656 1.077 -15.210 1.00 85.38 112 LEU A C 1
ATOM 879 O O . LEU A 1 112 ? -3.047 1.065 -16.378 1.00 85.38 112 LEU A O 1
ATOM 883 N N . PRO A 1 113 ? -3.516 1.109 -14.181 1.00 68.94 113 PRO A N 1
ATOM 884 C CA . PRO A 1 113 ? -4.932 1.390 -14.387 1.00 68.94 113 PRO A CA 1
ATOM 885 C C . PRO A 1 113 ? -5.082 2.762 -15.057 1.00 68.94 113 PRO A C 1
ATOM 887 O O . PRO A 1 113 ? -4.407 3.699 -14.629 1.00 68.94 113 PRO A O 1
ATOM 890 N N . GLY A 1 114 ? -5.926 2.866 -16.087 1.00 57.22 114 GLY A N 1
ATOM 891 C CA . GLY A 1 114 ? -6.264 4.148 -16.721 1.00 57.22 114 GLY A CA 1
ATOM 892 C C . GLY A 1 114 ? -6.865 5.161 -15.753 1.00 57.22 114 GLY A C 1
ATOM 893 O O . GLY A 1 114 ? -7.422 4.731 -14.716 1.00 57.22 114 GLY A O 1
#

pLDDT: mean 91.71, std 7.15, range [49.56, 97.5]

Sequence (114 aa):
MKIDPMPALRVSATLKINADFNRRASETLHRDHAYRRKREVANAVLRGEQLEPKHAFAREAEMRGVTLIDLAAIVAAKPDAIDEREARRQELLIAIDQAATPDELAAILKKLPG

Nearest PDB structures (foldseek):
  7vvz-assembly1_V  TM=3.783E-01  e=1.853E+00  Saccharomyces cerevisiae S288C
  7a5v-assembly1_A  TM=2.793E-01  e=2.820E+00  Homo sapiens

Solvent-accessible surface area (backbone atoms only — not comparable to full-atom values): 6611 Å² total; per-residue (Å²): 134,86,77,79,60,60,69,63,49,39,54,54,50,49,52,54,54,51,51,53,55,51,50,54,48,63,77,39,42,72,58,54,52,51,50,48,54,54,35,52,52,17,52,39,42,73,74,66,50,84,74,60,82,85,34,69,68,48,49,49,16,57,79,67,75,46,50,63,60,57,48,17,52,59,54,58,71,47,81,57,68,66,58,54,52,50,52,53,49,51,56,52,48,52,50,44,71,69,42,89,47,74,65,52,45,52,57,56,60,66,68,54,81,131

Secondary structure (DSSP, 8-state):
----SHHHHHHHHHHHHHHHHHHHHHHHHHHHHHHHHHHHHHHHHHTTPPPPTT-HHHHHHHHTT--HHHHHHHHHTS--HHHHHHHHHHHHHHHHHH--SHHHHHHHHTTS--

Mean predicted aligned error: 5.44 Å

Radius of gyration: 21.01 Å; Cα contacts (8 Å, |Δi|>4): 69; chains: 1; bounding box: 50×20×61 Å

Foldseek 3Di:
DDDDCLVVLLVVLLVLLVVLLVVVCVVCVVVLVVLVVLLVQLVCVCVVHDDDCPDPLNVVCVVVVHDSNVSSCVSNPDDNPVVVSVVLSVVLNVQSVVDPDSVSSVVSSVPRDD